Protein AF-A0A6L3JSG5-F1 (afdb_monomer_lite)

pLDDT: mean 85.52, std 8.12, range [49.69, 91.75]

Secondary structure (DSSP, 8-state):
-HHHHHHHHHHHHHHHHHH----HHHHHHHHT-SSHHHHHHHHHHHHSS-HHHHHHHH--

Foldseek 3Di:
DVVVVLVVLLVVLLCCLQVHPDDLQVNCVVSVHPDLVRQQVSNCVPPVGGSVVSSVVNVD

Organism: NCBI:txid246787

Sequence (60 aa):
MQQYILNYKLKLVENRLLHSQMRICEIVEELGFTDESHLNKFFKKYRGCSPSNFRKNNLK

Structure (mmCIF, N/CA/C/O backbone):
data_AF-A0A6L3JSG5-F1
#
_entry.id   AF-A0A6L3JSG5-F1
#
loop_
_atom_site.group_PDB
_atom_site.id
_atom_site.type_symbol
_atom_site.label_atom_id
_atom_site.label_alt_id
_atom_site.label_comp_id
_atom_site.label_asym_id
_atom_site.label_entity_id
_atom_site.label_seq_id
_atom_site.pdbx_PDB_ins_code
_atom_site.Cartn_x
_atom_site.Cartn_y
_atom_site.Cartn_z
_atom_site.occupancy
_atom_site.B_iso_or_equiv
_atom_site.auth_seq_id
_atom_site.auth_comp_id
_atom_site.auth_asym_id
_atom_site.auth_atom_id
_atom_site.pdbx_PDB_model_num
ATOM 1 N N . MET A 1 1 ? 7.501 4.860 -18.949 1.00 56.53 1 MET A N 1
ATOM 2 C CA . MET A 1 1 ? 6.595 3.691 -19.089 1.00 56.53 1 MET A CA 1
ATOM 3 C C . MET A 1 1 ? 6.347 2.910 -17.795 1.00 56.53 1 MET A C 1
ATOM 5 O O . MET A 1 1 ? 5.206 2.536 -17.568 1.00 56.53 1 MET A O 1
ATOM 9 N N . GLN A 1 2 ? 7.327 2.702 -16.904 1.00 62.88 2 GLN A N 1
ATOM 10 C CA . GLN A 1 2 ? 7.137 1.850 -15.710 1.00 62.88 2 GLN A CA 1
ATOM 11 C C . GLN A 1 2 ? 6.079 2.331 -14.693 1.00 62.88 2 GLN A C 1
ATOM 13 O O . GLN A 1 2 ? 5.450 1.509 -14.032 1.00 62.88 2 GLN A O 1
ATOM 18 N N . GLN A 1 3 ? 5.820 3.6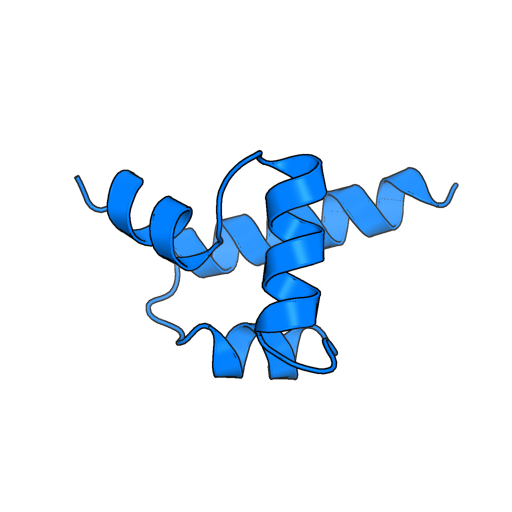40 -14.609 1.00 75.75 3 GLN A N 1
ATOM 19 C CA . GLN A 1 3 ? 4.841 4.192 -13.662 1.00 75.75 3 GLN A CA 1
ATOM 20 C C . GLN A 1 3 ? 3.395 3.767 -13.956 1.00 75.75 3 GLN A C 1
ATOM 22 O O . GLN A 1 3 ? 2.569 3.747 -13.049 1.00 75.75 3 GLN A O 1
ATOM 27 N N . TYR A 1 4 ? 3.068 3.415 -15.201 1.00 81.69 4 TYR A N 1
ATOM 28 C CA . TYR A 1 4 ? 1.699 3.059 -15.573 1.00 81.69 4 TYR A CA 1
ATOM 29 C C . TYR A 1 4 ? 1.284 1.701 -14.993 1.00 81.69 4 TYR A C 1
ATOM 31 O O . TYR A 1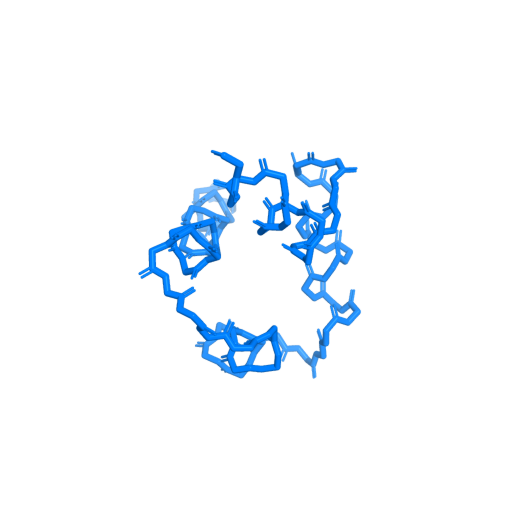 4 ? 0.268 1.599 -14.312 1.00 81.69 4 TYR A O 1
ATOM 39 N N . ILE A 1 5 ? 2.127 0.680 -15.181 1.00 84.31 5 ILE A N 1
ATOM 40 C CA . ILE A 1 5 ? 1.911 -0.686 -14.668 1.00 84.31 5 ILE A CA 1
ATOM 41 C C . ILE A 1 5 ? 1.792 -0.673 -13.146 1.00 84.31 5 ILE A C 1
ATOM 43 O O . ILE A 1 5 ? 0.971 -1.360 -12.546 1.00 84.31 5 ILE A O 1
ATOM 47 N N . LEU A 1 6 ? 2.624 0.145 -12.524 1.00 86.19 6 LEU A N 1
ATOM 48 C CA . LEU A 1 6 ? 2.680 0.323 -11.094 1.00 86.19 6 LEU A CA 1
ATOM 49 C C . LEU A 1 6 ? 1.399 0.948 -10.527 1.00 86.19 6 LEU A C 1
ATOM 51 O O . LEU A 1 6 ? 0.815 0.400 -9.596 1.00 86.19 6 LEU A O 1
ATOM 55 N N . ASN A 1 7 ? 0.944 2.063 -11.108 1.00 86.75 7 ASN A N 1
ATOM 56 C CA . ASN A 1 7 ? -0.318 2.698 -10.724 1.00 86.75 7 ASN A CA 1
ATOM 57 C C . ASN A 1 7 ? -1.512 1.768 -10.971 1.00 86.75 7 ASN A C 1
ATOM 59 O O . ASN A 1 7 ? -2.446 1.740 -10.172 1.00 86.75 7 ASN A O 1
ATOM 63 N N . TYR A 1 8 ? -1.468 0.981 -12.046 1.00 89.38 8 TYR A N 1
ATOM 64 C CA . TYR A 1 8 ? -2.476 -0.032 -12.327 1.00 89.38 8 TYR A CA 1
ATOM 65 C C . TYR A 1 8 ? -2.511 -1.118 -11.243 1.00 89.38 8 TYR A C 1
ATOM 67 O O . TYR A 1 8 ? -3.565 -1.356 -10.655 1.00 89.38 8 TYR A O 1
ATOM 75 N N . LYS A 1 9 ? -1.356 -1.716 -10.905 1.00 87.12 9 LYS A N 1
ATOM 76 C CA . LYS A 1 9 ? -1.241 -2.684 -9.800 1.00 87.12 9 LYS A CA 1
ATOM 77 C C . LYS A 1 9 ? -1.738 -2.091 -8.487 1.00 87.12 9 LYS A C 1
ATOM 79 O O . LYS A 1 9 ? -2.464 -2.757 -7.760 1.00 87.12 9 LYS A O 1
ATOM 84 N N . LEU A 1 10 ? -1.385 -0.840 -8.202 1.00 89.25 10 LEU A N 1
ATOM 85 C CA . LEU A 1 10 ? -1.816 -0.159 -6.989 1.00 89.25 10 LEU A CA 1
ATOM 86 C C . LEU A 1 10 ? -3.340 -0.026 -6.910 1.00 89.25 10 LEU A C 1
ATOM 88 O O . LEU A 1 10 ? -3.923 -0.442 -5.914 1.00 89.25 10 LEU A O 1
ATOM 92 N N . LYS A 1 11 ? -3.984 0.465 -7.975 1.00 89.50 11 LYS A N 1
ATOM 93 C CA . LYS A 1 11 ? -5.450 0.534 -8.050 1.00 89.50 11 LYS A CA 1
ATOM 94 C C . LYS A 1 11 ? -6.101 -0.835 -7.886 1.00 89.50 11 LYS A C 1
ATOM 96 O O . LYS A 1 11 ? -7.151 -0.930 -7.260 1.00 89.50 11 LYS A O 1
ATOM 101 N N . LEU A 1 12 ? -5.490 -1.890 -8.428 1.00 89.56 12 LEU A N 1
ATOM 102 C CA . LEU A 1 12 ? -6.002 -3.250 -8.281 1.00 89.56 12 LEU A CA 1
ATOM 103 C C . LEU A 1 12 ? -5.962 -3.703 -6.816 1.00 89.56 12 LEU A C 1
ATOM 105 O O . LEU A 1 12 ? -6.973 -4.183 -6.311 1.00 89.56 12 LEU A O 1
ATOM 109 N N . VAL A 1 13 ? -4.840 -3.472 -6.119 1.00 89.56 13 VAL A N 1
ATOM 110 C CA . VAL A 1 13 ? -4.714 -3.734 -4.673 1.00 89.56 13 VAL A CA 1
ATOM 111 C C . VAL A 1 13 ? -5.767 -2.946 -3.897 1.00 89.56 13 VAL A C 1
ATOM 113 O O . VAL A 1 13 ? -6.467 -3.520 -3.073 1.00 89.56 13 VAL A O 1
ATOM 116 N N . GLU A 1 14 ? -5.915 -1.647 -4.163 1.00 88.56 14 GLU A N 1
ATOM 117 C CA . GLU A 1 14 ? -6.916 -0.805 -3.495 1.00 88.56 14 GLU A CA 1
ATOM 118 C C . GLU A 1 14 ? -8.329 -1.344 -3.699 1.00 88.56 14 GLU A C 1
ATOM 120 O O . GLU A 1 14 ? -9.065 -1.532 -2.734 1.00 88.56 14 GLU A O 1
ATOM 125 N N . ASN A 1 15 ? -8.685 -1.664 -4.942 1.00 89.62 15 ASN A N 1
ATOM 126 C CA . ASN A 1 15 ? -9.990 -2.209 -5.271 1.00 89.62 15 ASN A CA 1
ATOM 127 C C . ASN A 1 15 ? -10.237 -3.539 -4.545 1.00 89.62 15 ASN A C 1
ATOM 129 O O . ASN A 1 15 ? -11.315 -3.754 -4.002 1.00 89.62 15 ASN A O 1
ATOM 133 N N . ARG A 1 16 ? -9.227 -4.416 -4.466 1.00 89.00 16 ARG A N 1
ATOM 134 C CA . ARG A 1 16 ? -9.312 -5.669 -3.704 1.00 89.00 16 ARG A CA 1
ATOM 135 C C . ARG A 1 16 ? -9.460 -5.434 -2.206 1.00 89.00 16 ARG A C 1
ATOM 137 O O . ARG A 1 16 ? -10.246 -6.125 -1.576 1.00 89.00 16 ARG A O 1
ATOM 144 N N . LEU A 1 17 ? -8.767 -4.453 -1.638 1.00 87.62 17 LEU A N 1
ATOM 145 C CA . LEU A 1 17 ? -8.865 -4.137 -0.211 1.00 87.62 17 LEU A CA 1
ATOM 146 C C . LEU A 1 17 ? -10.215 -3.524 0.183 1.00 87.62 17 LEU A C 1
ATOM 148 O O . LEU A 1 17 ? -10.641 -3.708 1.321 1.00 87.62 17 LEU A O 1
ATOM 152 N N . LEU A 1 18 ? -10.846 -2.779 -0.728 1.00 85.62 18 LEU A N 1
ATOM 153 C CA . LEU A 1 18 ? -12.105 -2.064 -0.490 1.00 85.62 18 LEU A CA 1
ATOM 154 C C . LEU A 1 18 ? -13.331 -2.908 -0.829 1.00 85.62 18 LEU A C 1
ATOM 156 O O . LEU A 1 18 ? -14.288 -2.951 -0.064 1.00 85.62 18 LEU A O 1
ATOM 160 N N . HIS A 1 19 ? -13.300 -3.572 -1.982 1.00 83.94 19 HIS A N 1
ATOM 161 C CA . HIS A 1 19 ? -14.452 -4.2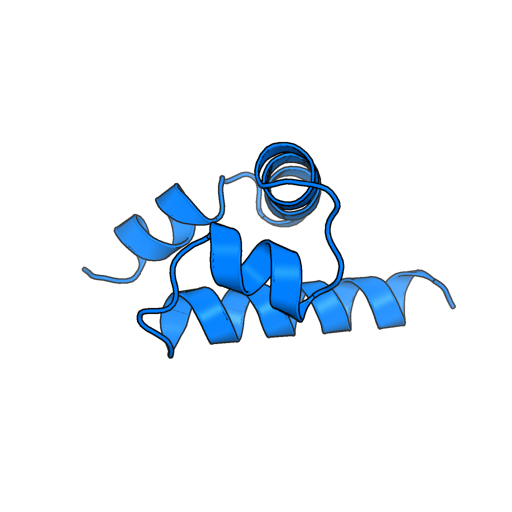76 -2.538 1.00 83.94 19 HIS A CA 1
ATOM 162 C C . HIS A 1 19 ? -14.405 -5.786 -2.307 1.00 83.94 19 HIS A C 1
ATOM 164 O O . HIS A 1 19 ? -15.379 -6.470 -2.612 1.00 83.94 19 HIS A O 1
ATOM 170 N N . SER A 1 20 ? -13.301 -6.325 -1.781 1.00 78.25 20 SER A N 1
ATOM 171 C CA . SER A 1 20 ? -13.186 -7.747 -1.472 1.00 78.25 20 SER A CA 1
ATOM 172 C C . SER A 1 20 ? -12.850 -7.978 -0.006 1.00 78.25 20 SER A C 1
ATOM 174 O O . SER A 1 20 ? -12.107 -7.231 0.630 1.00 78.25 20 SER A O 1
ATOM 176 N N . GLN A 1 21 ? -13.379 -9.071 0.542 1.00 78.81 21 GLN A N 1
ATOM 177 C CA . GLN A 1 21 ? -13.009 -9.529 1.878 1.00 78.81 21 GLN A CA 1
ATOM 178 C C . GLN A 1 21 ? -11.719 -10.364 1.883 1.00 78.81 21 GLN A C 1
ATOM 180 O O . GLN A 1 21 ? -11.314 -10.835 2.950 1.00 78.81 21 GLN A O 1
ATOM 185 N N . MET A 1 22 ? -11.050 -10.496 0.730 1.00 84.75 22 MET A N 1
ATOM 186 C CA . MET A 1 22 ? -9.814 -11.260 0.554 1.00 84.75 22 MET A CA 1
ATOM 187 C C . MET A 1 22 ? -8.759 -10.921 1.601 1.00 84.75 22 MET A C 1
ATOM 189 O O . MET A 1 22 ? -8.536 -9.762 1.966 1.00 84.75 22 MET A O 1
ATOM 193 N N . ARG A 1 23 ? -8.103 -11.964 2.103 1.00 87.19 23 ARG A N 1
ATOM 194 C CA . ARG A 1 23 ? -6.983 -11.816 3.030 1.00 87.19 23 ARG A CA 1
ATOM 195 C C . ARG A 1 23 ? -5.785 -11.237 2.286 1.00 87.19 23 ARG A C 1
ATOM 197 O O . ARG A 1 23 ? -5.642 -11.428 1.083 1.00 87.19 23 ARG A O 1
ATOM 204 N N . ILE A 1 24 ? -4.911 -10.553 3.019 1.00 87.06 24 ILE A N 1
ATOM 205 C CA . ILE A 1 24 ? -3.696 -9.960 2.450 1.00 87.06 24 ILE A CA 1
ATOM 206 C C . ILE A 1 24 ? -2.852 -11.031 1.743 1.00 87.06 24 ILE A C 1
ATOM 208 O O . ILE A 1 24 ? -2.405 -10.777 0.631 1.00 87.06 24 ILE A O 1
ATOM 212 N N . CYS A 1 25 ? -2.730 -12.239 2.310 1.00 88.06 25 CYS A N 1
ATOM 213 C CA . CYS A 1 25 ? -2.055 -13.369 1.660 1.00 88.06 25 CYS A CA 1
ATOM 214 C C . CYS A 1 25 ? -2.626 -13.707 0.276 1.00 88.06 25 CYS A C 1
ATOM 216 O O . CYS A 1 25 ? -1.868 -13.922 -0.658 1.00 88.06 25 CYS A O 1
ATOM 218 N N . GLU A 1 26 ? -3.947 -13.675 0.103 1.00 89.94 26 GLU A N 1
ATOM 219 C CA . GLU A 1 26 ? -4.551 -14.010 -1.195 1.00 89.94 26 GLU A CA 1
ATOM 220 C C . GLU A 1 26 ? -4.336 -12.901 -2.220 1.00 89.94 26 GLU A C 1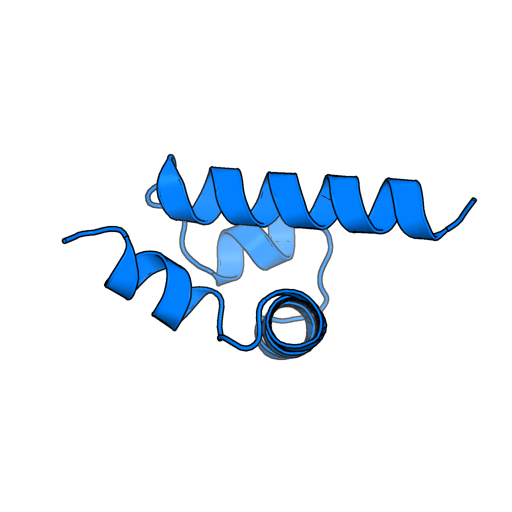
ATOM 222 O O . GLU A 1 26 ? -4.149 -13.171 -3.399 1.00 89.94 26 GLU A O 1
ATOM 227 N N . ILE A 1 27 ? -4.284 -11.647 -1.768 1.00 89.06 27 ILE A N 1
ATOM 228 C CA . ILE A 1 27 ? -3.919 -10.506 -2.615 1.00 89.06 27 ILE A CA 1
ATOM 229 C C . ILE A 1 27 ? -2.438 -10.587 -3.023 1.00 89.06 27 ILE A C 1
ATOM 231 O O . ILE A 1 27 ? -2.083 -10.222 -4.142 1.00 89.06 27 ILE A O 1
ATOM 235 N N . VAL A 1 28 ? -1.568 -11.060 -2.125 1.00 90.88 28 VAL A N 1
ATOM 236 C CA . VAL A 1 28 ? -0.145 -11.300 -2.405 1.00 90.88 28 VAL A CA 1
ATOM 237 C C . VAL A 1 28 ? -0.001 -12.350 -3.503 1.00 90.88 28 VAL A C 1
ATOM 239 O O . VAL A 1 28 ? 0.657 -12.073 -4.505 1.00 90.88 28 VAL A O 1
ATOM 242 N N . GLU A 1 29 ? -0.663 -13.497 -3.354 1.00 90.50 29 GLU A N 1
ATOM 243 C CA . GLU A 1 29 ? -0.630 -14.582 -4.338 1.00 90.50 29 GLU A CA 1
ATOM 244 C C . GLU A 1 29 ? -1.268 -14.170 -5.676 1.00 90.50 29 GLU A C 1
ATOM 246 O O . GLU A 1 29 ? -0.656 -14.358 -6.726 1.00 90.50 29 GLU A O 1
ATOM 251 N N . GLU A 1 30 ? -2.439 -13.518 -5.659 1.00 89.12 30 GLU A N 1
ATOM 252 C CA . GLU A 1 30 ? -3.155 -13.071 -6.868 1.00 89.12 30 GLU A CA 1
ATOM 253 C C . GLU A 1 30 ? -2.327 -12.079 -7.703 1.00 89.12 30 GLU A C 1
ATOM 255 O O . GLU A 1 30 ? -2.340 -12.113 -8.934 1.00 89.12 30 GLU A O 1
ATOM 260 N N . LEU A 1 31 ? -1.592 -11.179 -7.047 1.00 85.94 31 LEU A N 1
ATOM 261 C CA . LEU A 1 31 ? -0.834 -10.117 -7.716 1.00 85.94 31 LEU A CA 1
ATOM 262 C C . LEU A 1 31 ? 0.636 -10.479 -7.982 1.00 85.94 31 LEU A C 1
ATOM 264 O O . LEU A 1 31 ? 1.379 -9.659 -8.548 1.00 85.94 31 LEU A O 1
ATOM 268 N N . GLY A 1 32 ? 1.053 -11.683 -7.582 1.00 87.25 32 GLY A N 1
ATOM 269 C CA . GLY A 1 32 ? 2.415 -12.186 -7.738 1.00 87.25 32 GLY A CA 1
ATOM 270 C C . GLY A 1 32 ? 3.435 -11.461 -6.859 1.00 87.25 32 GLY A C 1
ATOM 271 O O . GLY A 1 32 ? 4.566 -11.225 -7.289 1.00 87.25 32 GLY A O 1
ATOM 272 N N . PHE A 1 33 ? 3.038 -11.042 -5.656 1.00 89.12 33 PHE A N 1
ATOM 273 C CA . PHE A 1 33 ? 3.986 -10.594 -4.639 1.00 89.12 33 PHE A CA 1
ATOM 274 C C . PHE A 1 33 ? 4.617 -11.802 -3.950 1.00 89.12 33 PHE A C 1
ATOM 276 O O . PHE A 1 33 ? 3.998 -12.845 -3.786 1.00 89.12 33 PHE A O 1
ATOM 283 N N . THR A 1 34 ? 5.865 -11.636 -3.528 1.00 89.12 34 THR A N 1
ATOM 284 C CA . THR A 1 34 ? 6.623 -12.682 -2.830 1.00 89.12 34 THR A CA 1
ATOM 285 C C . THR A 1 34 ? 6.008 -13.019 -1.474 1.00 89.12 34 THR A C 1
ATOM 287 O O . THR A 1 34 ? 5.932 -14.179 -1.092 1.00 89.12 34 THR A O 1
ATOM 290 N N . ASP A 1 35 ? 5.568 -11.991 -0.752 1.00 90.81 35 ASP A N 1
ATOM 291 C CA . ASP A 1 35 ? 5.056 -12.098 0.606 1.00 90.81 35 ASP A CA 1
ATOM 292 C C . ASP A 1 35 ? 4.304 -10.814 0.992 1.00 90.81 35 ASP A C 1
ATOM 294 O O . ASP A 1 35 ? 4.368 -9.780 0.310 1.00 90.81 35 ASP A O 1
ATOM 298 N N . GLU A 1 36 ? 3.596 -10.867 2.122 1.00 89.62 36 GLU A N 1
ATOM 299 C CA . GLU A 1 36 ? 2.871 -9.719 2.672 1.00 89.62 36 GLU A CA 1
ATOM 300 C C . GLU A 1 36 ? 3.797 -8.532 2.938 1.00 89.62 36 GLU A C 1
ATOM 302 O O . GLU A 1 36 ? 3.378 -7.388 2.783 1.00 89.62 36 GLU A O 1
ATOM 307 N N . SER A 1 37 ? 5.066 -8.767 3.291 1.00 91.75 37 SER A N 1
ATOM 308 C CA . SER A 1 37 ? 6.028 -7.689 3.533 1.00 91.75 37 SER A CA 1
ATOM 309 C C . SER A 1 37 ? 6.399 -6.962 2.243 1.00 91.75 37 SER A C 1
ATOM 311 O O . SER A 1 37 ? 6.522 -5.734 2.255 1.00 91.75 37 SER A O 1
ATOM 313 N N . HIS A 1 38 ? 6.536 -7.679 1.126 1.00 91.69 38 HIS A N 1
ATOM 314 C CA . HIS A 1 38 ? 6.761 -7.093 -0.192 1.00 91.69 38 HIS A CA 1
ATOM 315 C C . HIS A 1 38 ? 5.568 -6.227 -0.621 1.00 91.69 38 HIS A C 1
ATOM 317 O O . HIS A 1 38 ? 5.759 -5.048 -0.937 1.00 91.69 38 HIS A O 1
ATOM 323 N N . LEU A 1 39 ? 4.342 -6.755 -0.534 1.00 90.19 39 LEU A N 1
ATOM 324 C CA . LEU A 1 39 ? 3.119 -5.980 -0.779 1.00 90.19 39 LEU A CA 1
ATOM 325 C C . LEU A 1 39 ? 3.042 -4.771 0.161 1.00 90.19 39 LEU A C 1
ATOM 327 O O . LEU A 1 39 ? 2.735 -3.667 -0.274 1.00 90.19 39 LEU A O 1
ATOM 331 N N . ASN A 1 40 ? 3.341 -4.950 1.445 1.00 91.00 40 ASN A N 1
ATOM 332 C CA . ASN A 1 40 ? 3.232 -3.895 2.441 1.00 91.00 40 ASN A CA 1
ATOM 333 C C . ASN A 1 40 ? 4.238 -2.766 2.176 1.00 91.00 40 ASN A C 1
ATOM 335 O O . ASN A 1 40 ? 3.858 -1.600 2.169 1.00 91.00 40 ASN A O 1
ATOM 339 N N . LYS A 1 41 ? 5.503 -3.088 1.872 1.00 91.00 41 LYS A N 1
ATOM 340 C CA . LYS A 1 41 ? 6.515 -2.098 1.461 1.00 91.00 41 LYS A CA 1
ATOM 341 C C . LYS A 1 41 ? 6.101 -1.375 0.185 1.00 91.00 41 LYS A C 1
ATOM 343 O O . LYS A 1 41 ? 6.213 -0.153 0.122 1.00 91.00 41 LYS A O 1
ATOM 348 N N . PHE A 1 42 ? 5.611 -2.120 -0.805 1.00 89.94 42 PHE A N 1
ATOM 349 C CA . PHE A 1 42 ? 5.108 -1.573 -2.059 1.00 89.94 42 PHE A CA 1
ATOM 350 C C . PHE A 1 42 ? 3.964 -0.593 -1.800 1.00 89.94 42 PHE A C 1
ATOM 352 O O . PHE A 1 42 ? 4.067 0.586 -2.118 1.00 89.94 42 PHE A O 1
ATOM 359 N N . PHE A 1 43 ? 2.903 -1.050 -1.146 1.00 90.75 43 PHE A N 1
ATOM 360 C CA . PHE A 1 43 ? 1.702 -0.268 -0.898 1.00 90.75 43 PHE A CA 1
ATOM 361 C C . PHE A 1 43 ? 1.993 0.940 -0.003 1.00 90.75 43 PHE A C 1
ATOM 363 O O . PHE A 1 43 ? 1.586 2.054 -0.324 1.00 90.75 43 PHE A O 1
ATOM 370 N N . LYS A 1 44 ? 2.800 0.766 1.051 1.00 90.69 44 LYS A N 1
ATOM 371 C CA . LYS A 1 44 ? 3.233 1.855 1.933 1.00 90.69 44 LYS A CA 1
ATOM 372 C C . LYS A 1 44 ? 4.062 2.904 1.198 1.00 90.69 44 LYS A C 1
ATOM 374 O O . LYS A 1 44 ? 3.898 4.085 1.477 1.00 90.69 44 LYS A O 1
ATOM 379 N N . LYS A 1 45 ? 4.907 2.515 0.239 1.00 90.06 45 LYS A N 1
ATOM 380 C CA . LYS A 1 45 ? 5.690 3.465 -0.569 1.00 90.06 45 LYS A CA 1
ATOM 381 C C . LYS A 1 45 ? 4.804 4.430 -1.363 1.00 90.06 45 LYS A C 1
ATOM 383 O O . LYS A 1 45 ? 5.207 5.566 -1.581 1.00 90.06 45 LYS A O 1
ATOM 388 N N . TYR A 1 46 ? 3.613 3.995 -1.770 1.00 88.69 46 TYR A N 1
ATOM 389 C CA . TYR A 1 46 ? 2.704 4.800 -2.589 1.00 88.69 46 TYR A CA 1
ATOM 390 C C . TYR A 1 46 ? 1.551 5.436 -1.812 1.00 88.69 46 TYR A C 1
ATOM 392 O O . TYR A 1 46 ? 1.177 6.568 -2.100 1.00 88.69 46 TYR A O 1
ATOM 400 N N . ARG A 1 47 ? 0.970 4.723 -0.841 1.00 87.00 47 ARG A N 1
ATOM 401 C CA . ARG A 1 47 ? -0.158 5.199 -0.026 1.00 87.00 47 ARG A CA 1
ATOM 402 C C . ARG A 1 47 ? 0.217 5.687 1.363 1.00 87.00 47 ARG A C 1
ATOM 404 O O . ARG A 1 47 ? -0.637 6.238 2.045 1.00 87.00 47 ARG A O 1
ATOM 411 N N . GLY A 1 48 ? 1.454 5.483 1.804 1.00 87.19 48 GLY A N 1
ATOM 412 C CA . GLY A 1 48 ? 1.915 5.870 3.141 1.00 87.19 48 GLY A CA 1
ATOM 413 C C . GLY A 1 48 ? 1.451 4.940 4.269 1.00 87.19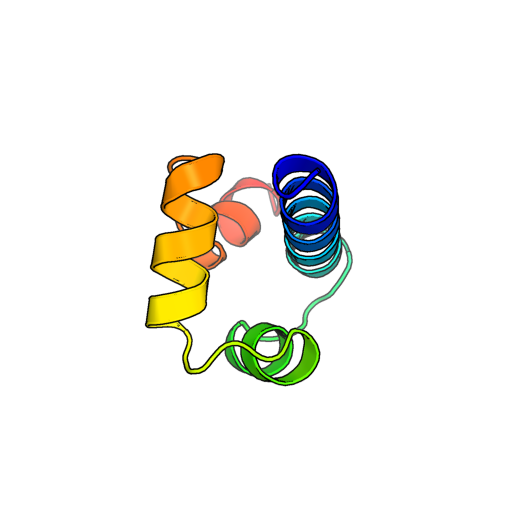 48 GLY A C 1
ATOM 414 O O . GLY A 1 48 ? 1.944 5.047 5.389 1.00 87.19 48 GLY A O 1
ATOM 415 N N . CYS A 1 49 ? 0.565 3.983 3.981 1.00 88.50 49 CYS A N 1
ATOM 416 C CA . CYS A 1 49 ? -0.060 3.091 4.959 1.00 88.50 49 CYS A CA 1
ATOM 417 C C . CYS A 1 49 ? 0.088 1.622 4.547 1.00 88.50 49 CYS A C 1
ATOM 419 O O . CYS A 1 49 ? 0.303 1.325 3.375 1.00 88.50 49 CYS A O 1
ATOM 421 N N . SER A 1 50 ? -0.052 0.695 5.499 1.00 88.81 50 SER A N 1
ATOM 422 C CA . SER A 1 50 ? -0.131 -0.733 5.174 1.00 88.81 50 SER A CA 1
ATOM 423 C C . SER A 1 50 ? -1.494 -1.083 4.564 1.00 88.81 50 SER A C 1
ATOM 425 O O . SER A 1 50 ? -2.494 -0.445 4.908 1.00 88.81 50 SER A O 1
ATOM 427 N N . PRO A 1 51 ? -1.572 -2.102 3.692 1.00 87.88 51 PRO A N 1
ATOM 428 C CA . PRO A 1 51 ? -2.831 -2.524 3.079 1.00 87.88 51 PRO A CA 1
ATOM 429 C C . PRO A 1 51 ? -3.856 -2.973 4.136 1.00 87.88 51 PRO A C 1
ATOM 431 O O . PRO A 1 51 ? -5.039 -2.652 4.029 1.00 87.88 51 PRO A O 1
ATOM 434 N N . SER A 1 52 ? -3.402 -3.586 5.234 1.00 86.44 52 SER A N 1
ATOM 435 C CA . SER A 1 52 ? -4.245 -3.920 6.390 1.00 86.44 52 SER A CA 1
ATOM 436 C C . SER A 1 52 ? -4.815 -2.675 7.082 1.00 86.44 52 SER A C 1
ATOM 438 O O . SER A 1 52 ? -6.004 -2.639 7.401 1.00 86.44 52 SER A O 1
ATOM 440 N N . ASN A 1 53 ? -4.001 -1.625 7.279 1.00 87.44 53 ASN A N 1
ATOM 441 C CA . ASN A 1 53 ? -4.491 -0.358 7.833 1.00 87.44 53 ASN A CA 1
ATOM 442 C C . ASN A 1 53 ? -5.462 0.330 6.878 1.00 87.44 53 ASN A C 1
ATOM 444 O O . ASN A 1 53 ? -6.442 0.915 7.327 1.00 87.44 53 ASN A O 1
ATOM 448 N N . P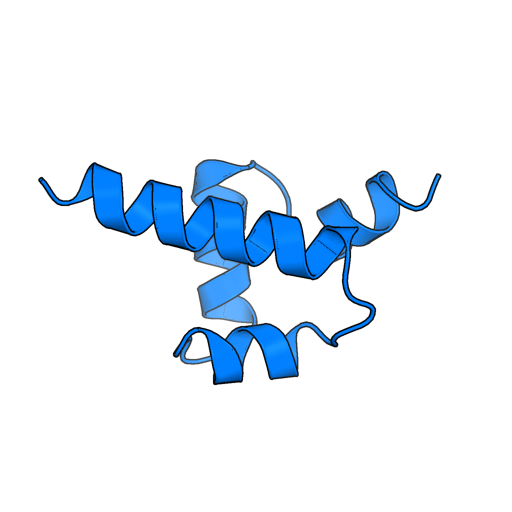HE A 1 54 ? -5.185 0.281 5.576 1.00 88.25 54 PHE A N 1
ATOM 449 C CA . PHE A 1 54 ? -6.037 0.879 4.559 1.00 88.25 54 PHE A CA 1
ATOM 450 C C . PHE A 1 54 ? -7.427 0.239 4.561 1.00 88.25 54 PHE A C 1
ATOM 452 O O . PHE A 1 54 ? -8.424 0.956 4.628 1.00 88.25 54 PHE A O 1
ATOM 459 N N . ARG A 1 55 ? -7.496 -1.098 4.614 1.00 85.38 55 ARG A N 1
ATOM 460 C CA . ARG A 1 55 ? -8.757 -1.835 4.765 1.00 85.38 55 ARG A CA 1
ATOM 461 C C . ARG A 1 55 ? -9.493 -1.443 6.049 1.00 85.38 55 ARG A C 1
ATOM 463 O O . ARG A 1 55 ? -10.675 -1.126 6.001 1.00 85.38 55 ARG A O 1
ATOM 470 N N . LYS A 1 56 ? -8.791 -1.386 7.187 1.00 85.19 56 LYS A N 1
ATOM 471 C CA . LYS A 1 56 ? -9.387 -1.006 8.481 1.00 85.19 56 LYS A CA 1
ATOM 472 C C . LYS A 1 56 ? -9.931 0.429 8.501 1.00 85.19 56 LYS A C 1
ATOM 474 O O . LYS A 1 56 ? -10.948 0.672 9.136 1.00 85.19 56 LYS A O 1
ATOM 479 N N . ASN A 1 57 ? -9.266 1.372 7.831 1.00 83.75 57 ASN A N 1
ATOM 480 C CA . ASN A 1 57 ? -9.706 2.771 7.782 1.00 83.75 57 ASN A CA 1
ATOM 481 C C . ASN A 1 57 ? -10.916 2.996 6.864 1.00 83.75 57 ASN A C 1
ATOM 483 O O . ASN A 1 57 ? -11.672 3.924 7.117 1.00 83.75 57 ASN A O 1
ATOM 487 N N . ASN A 1 58 ? -11.103 2.171 5.829 1.00 76.31 58 ASN A N 1
ATOM 488 C CA . ASN A 1 58 ? -12.219 2.308 4.883 1.00 76.31 58 ASN A CA 1
ATOM 489 C C . ASN A 1 58 ? -13.469 1.492 5.263 1.00 76.31 58 ASN A C 1
ATOM 491 O O . ASN A 1 58 ? -14.516 1.682 4.661 1.00 76.31 58 ASN A O 1
ATOM 495 N N . LEU A 1 59 ? -13.379 0.601 6.254 1.00 65.44 59 LEU A N 1
ATOM 496 C CA . LEU A 1 59 ? -14.520 -0.133 6.829 1.00 65.44 59 LEU A CA 1
ATOM 497 C C . LEU A 1 59 ? -15.259 0.673 7.921 1.00 65.44 59 LEU A C 1
ATOM 499 O O . LEU A 1 59 ? -15.876 0.078 8.805 1.00 65.44 59 LEU A O 1
ATOM 503 N N . LYS A 1 60 ? -15.138 2.004 7.908 1.00 49.69 60 LYS A N 1
ATOM 504 C CA . LYS A 1 60 ? -15.803 2.907 8.855 1.00 49.69 60 LYS A CA 1
ATOM 505 C C . LYS A 1 60 ? -17.111 3.441 8.298 1.00 49.69 60 LYS A C 1
ATOM 507 O O . LYS A 1 60 ? -17.143 3.731 7.085 1.00 49.69 60 LYS A O 1
#

Radius of gyration: 10.78 Å; chains: 1; bounding box: 23×20×28 Å

InterPro domains:
  IPR009057 Homedomain-like superfamily [SSF46689] (9-58)
  IPR018060 AraC-like, DNA binding HTH domain [PF12833] (2-56)
  IPR018060 AraC-like, DNA binding HTH domain [PS01124] (1-57)